Protein AF-A0A3D3P8H8-F1 (afdb_monomer_lite)

pLDDT: mean 83.36, std 13.12, range [33.94, 95.44]

Secondary structure (DSSP, 8-state):
---TT-TTTHHHHHHHHHHTTS-----SS---S----THHHHHHHHHSHHHHHHHHHHHHHHTS--HHHHHHHHHHHHHH--HHHHHHHHHHHHHHHHHHTS--HHHHHHHHHHHHHH-TT-HHHHHHHHHTTS-HHHHHHHHHHHHHHTT--

Structure (mmCIF, N/CA/C/O backbone):
data_AF-A0A3D3P8H8-F1
#
_entry.id   AF-A0A3D3P8H8-F1
#
loop_
_atom_site.group_PDB
_atom_site.id
_atom_site.type_symbol
_atom_site.label_atom_id
_atom_site.label_alt_id
_atom_site.label_comp_id
_atom_site.label_asym_id
_atom_site.label_entity_id
_atom_site.label_seq_id
_atom_site.pdbx_PDB_ins_code
_atom_site.Cartn_x
_atom_site.Cartn_y
_atom_site.Cartn_z
_atom_site.occupancy
_atom_site.B_iso_or_equiv
_atom_site.auth_seq_id
_atom_site.auth_comp_id
_atom_site.auth_asym_id
_atom_site.auth_atom_id
_atom_site.pdbx_PDB_model_num
ATOM 1 N N . GLY A 1 1 ? -12.151 14.330 16.756 1.00 67.81 1 GLY A N 1
ATOM 2 C CA . GLY A 1 1 ? -10.963 14.447 15.887 1.00 67.81 1 GLY A CA 1
ATOM 3 C C . GLY A 1 1 ? -10.372 13.071 15.656 1.00 67.81 1 GLY A C 1
ATOM 4 O O . GLY A 1 1 ? -10.926 12.113 16.182 1.00 67.81 1 GLY A O 1
ATOM 5 N N . TYR A 1 2 ? -9.289 12.967 14.883 1.00 79.75 2 TYR A N 1
ATOM 6 C CA . TYR A 1 2 ? -8.561 11.703 14.733 1.00 79.75 2 TYR A CA 1
ATOM 7 C C . TYR A 1 2 ? -7.942 11.262 16.063 1.00 79.75 2 TYR A C 1
ATOM 9 O O . TYR A 1 2 ? -7.455 12.096 16.830 1.00 79.75 2 TYR A O 1
ATOM 17 N N . ASP A 1 3 ? -7.978 9.957 16.322 1.00 81.88 3 ASP A N 1
ATOM 18 C CA . ASP A 1 3 ? -7.277 9.347 17.448 1.00 81.88 3 ASP A CA 1
ATOM 19 C C . ASP A 1 3 ? -5.772 9.343 17.146 1.00 81.88 3 ASP A C 1
ATOM 21 O O . ASP A 1 3 ? -5.339 8.829 16.112 1.00 81.88 3 ASP A O 1
ATOM 25 N N . LYS A 1 4 ? -4.978 9.952 18.033 1.00 84.88 4 LYS A N 1
ATOM 26 C CA . LYS A 1 4 ? -3.526 10.109 17.854 1.00 84.88 4 LYS A CA 1
ATOM 27 C C . LYS A 1 4 ? -2.777 8.776 17.936 1.00 84.88 4 LYS A C 1
ATOM 29 O O . LYS A 1 4 ? -1.660 8.691 17.434 1.00 84.88 4 LYS A O 1
ATOM 34 N N . ASN A 1 5 ? -3.397 7.762 18.536 1.00 87.25 5 ASN A N 1
ATOM 35 C CA . ASN A 1 5 ? -2.810 6.448 18.760 1.00 87.25 5 ASN A CA 1
ATOM 36 C C . ASN A 1 5 ? -3.186 5.441 17.659 1.00 87.25 5 ASN A C 1
ATOM 38 O O . ASN A 1 5 ? -2.586 4.370 17.572 1.00 87.25 5 ASN A O 1
ATOM 42 N N . ALA A 1 6 ? -4.140 5.770 16.779 1.00 83.38 6 ALA A N 1
ATOM 43 C CA . ALA A 1 6 ? -4.670 4.876 15.744 1.00 83.38 6 ALA A CA 1
ATOM 44 C C . ALA A 1 6 ? -3.797 4.783 14.480 1.00 83.38 6 ALA A C 1
ATOM 46 O O . ALA A 1 6 ? -4.305 4.805 13.358 1.00 83.38 6 ALA A O 1
ATOM 47 N N . TYR A 1 7 ? -2.481 4.660 14.657 1.00 83.94 7 TYR A N 1
ATOM 48 C CA . TYR A 1 7 ? -1.509 4.721 13.571 1.00 83.94 7 TYR A CA 1
ATOM 49 C C . TYR A 1 7 ? -1.862 3.782 12.400 1.00 83.94 7 TYR A C 1
ATOM 51 O O . TYR A 1 7 ? -1.742 2.557 12.504 1.00 83.94 7 TYR A O 1
ATOM 59 N N . ASN A 1 8 ? -2.118 4.363 11.223 1.00 79.31 8 ASN A N 1
ATOM 60 C CA . ASN A 1 8 ? -2.406 3.718 9.929 1.00 79.31 8 ASN A CA 1
ATOM 61 C C . ASN A 1 8 ? -3.790 3.053 9.797 1.00 79.31 8 ASN A C 1
ATOM 63 O O . ASN A 1 8 ? -4.019 2.268 8.870 1.00 79.31 8 ASN A O 1
ATOM 67 N N . PHE A 1 9 ? -4.711 3.332 10.717 1.00 86.00 9 PHE A N 1
ATOM 68 C CA . PHE A 1 9 ? -6.136 3.016 10.574 1.00 86.00 9 PHE A CA 1
ATOM 69 C C . PHE A 1 9 ? -7.029 4.111 11.180 1.00 86.00 9 PHE A C 1
ATOM 71 O O . PHE A 1 9 ? -8.182 3.854 11.534 1.00 86.00 9 PHE A O 1
ATOM 78 N N . GLU A 1 10 ? -6.511 5.336 11.248 1.00 88.44 10 GLU A N 1
ATOM 79 C CA . GLU A 1 10 ? -7.156 6.524 11.800 1.00 88.44 10 GLU A CA 1
ATOM 80 C C . GLU A 1 10 ? -8.512 6.762 11.126 1.00 88.44 10 GLU A C 1
ATOM 82 O O . GLU A 1 10 ? -9.530 6.915 11.801 1.00 88.44 10 GLU A O 1
ATOM 87 N N . ASP A 1 11 ? -8.539 6.693 9.791 1.00 87.44 11 ASP A N 1
ATOM 88 C CA . ASP A 1 11 ? -9.750 6.852 8.984 1.00 87.44 11 ASP A CA 1
ATOM 89 C C . ASP A 1 11 ? -10.795 5.784 9.315 1.00 87.44 11 ASP A C 1
ATOM 91 O O . ASP A 1 11 ? -11.977 6.091 9.447 1.00 87.44 11 ASP A O 1
ATOM 95 N N . HIS A 1 12 ? -10.380 4.524 9.487 1.00 88.06 12 HIS A N 1
ATOM 96 C CA . HIS A 1 12 ? -11.311 3.440 9.812 1.00 88.06 12 HIS A CA 1
ATOM 97 C C . HIS A 1 12 ? -11.971 3.672 11.173 1.00 88.06 12 HIS A C 1
ATOM 99 O O . HIS A 1 12 ? -13.180 3.490 11.311 1.00 88.06 12 HIS A O 1
ATOM 105 N N . LEU A 1 13 ? -11.181 4.071 12.172 1.00 89.94 13 LEU A N 1
ATOM 106 C CA . LEU A 1 13 ? -11.686 4.331 13.514 1.00 89.94 13 LEU A CA 1
ATOM 107 C C . LEU A 1 13 ? -12.587 5.571 13.542 1.00 89.94 13 LEU A C 1
ATOM 109 O O . LEU A 1 13 ? -13.642 5.556 14.177 1.00 89.94 13 LEU A O 1
ATOM 113 N N . LEU A 1 14 ? -12.210 6.621 12.807 1.00 90.44 14 LEU A N 1
ATOM 114 C CA . LEU A 1 14 ? -13.021 7.823 12.650 1.00 90.44 14 LEU A CA 1
ATOM 115 C C . LEU A 1 14 ? -14.383 7.487 12.035 1.00 90.44 14 LEU A C 1
ATOM 117 O O . LEU A 1 14 ? -15.414 7.830 12.615 1.00 90.44 14 LEU A O 1
ATOM 121 N N . TRP A 1 15 ? -14.395 6.790 10.895 1.00 90.44 15 TRP A N 1
ATOM 122 C CA . TRP A 1 15 ? -15.633 6.415 10.214 1.00 90.44 15 TRP A CA 1
ATOM 123 C C . TRP A 1 15 ? -16.513 5.528 11.085 1.00 90.44 15 TRP A C 1
ATOM 125 O O . TRP A 1 15 ? -17.709 5.785 11.182 1.00 90.44 15 TRP A O 1
ATOM 135 N N . LEU A 1 16 ? -15.938 4.549 11.788 1.00 90.44 16 LEU A N 1
ATOM 136 C CA . LEU A 1 16 ? -16.680 3.731 12.747 1.00 90.44 16 LEU A CA 1
ATOM 137 C C . LEU A 1 16 ? -17.378 4.603 13.806 1.00 90.44 16 LEU A C 1
ATOM 139 O O . LEU A 1 16 ? -18.566 4.433 14.072 1.00 90.44 16 LEU A O 1
ATOM 143 N N . ASN A 1 17 ? -16.656 5.555 14.395 1.00 89.88 17 ASN A N 1
ATOM 144 C CA . ASN A 1 17 ? -17.187 6.408 15.455 1.00 89.88 17 ASN A CA 1
ATOM 145 C C . ASN A 1 17 ? -18.246 7.402 14.956 1.00 89.88 17 ASN A C 1
ATOM 147 O O . ASN A 1 17 ? -19.182 7.709 15.696 1.00 89.88 17 ASN A O 1
ATOM 151 N N . ILE A 1 18 ? -18.142 7.869 13.709 1.00 91.38 18 ILE A N 1
ATOM 152 C CA . ILE A 1 18 ? -19.180 8.679 13.058 1.00 91.38 18 ILE A CA 1
ATOM 153 C C . ILE A 1 18 ? -20.427 7.825 12.804 1.00 91.38 18 ILE A C 1
ATOM 155 O O . ILE A 1 18 ? -21.522 8.201 13.217 1.00 91.38 18 ILE A O 1
ATOM 159 N N . LEU A 1 19 ? -20.263 6.648 12.194 1.00 91.00 19 LEU A N 1
ATOM 160 C CA . LEU A 1 19 ? -21.368 5.758 11.822 1.00 91.00 19 LEU A CA 1
ATOM 161 C C . LEU A 1 19 ? -22.140 5.205 13.029 1.00 91.00 19 LEU A C 1
ATOM 163 O O . LEU A 1 19 ? -23.314 4.873 12.905 1.00 91.00 19 LEU A O 1
ATOM 167 N N . LYS A 1 20 ? -21.523 5.155 14.217 1.00 89.00 20 LYS A N 1
ATOM 168 C CA . LYS A 1 20 ? -22.228 4.851 15.476 1.00 89.00 20 LYS A CA 1
ATOM 169 C C . LYS A 1 20 ? -23.253 5.921 15.873 1.00 89.00 20 LYS A C 1
ATOM 171 O O . LYS A 1 20 ? -24.174 5.616 16.621 1.00 89.00 20 LYS A O 1
ATOM 176 N N . LYS A 1 21 ? -23.080 7.167 15.423 1.00 92.19 21 LYS A N 1
ATOM 177 C CA . LYS A 1 21 ? -23.917 8.318 15.811 1.00 92.19 21 LYS A CA 1
ATOM 178 C C . LYS A 1 21 ? -24.851 8.785 14.703 1.00 92.19 21 LYS A C 1
ATOM 180 O O . LYS A 1 21 ? -25.840 9.450 14.989 1.00 92.19 21 LYS A O 1
ATOM 185 N N . THR A 1 22 ? -24.531 8.481 13.450 1.00 93.75 22 THR A N 1
ATOM 186 C CA . THR A 1 22 ? -25.310 8.934 12.301 1.00 93.75 22 THR A CA 1
ATOM 187 C C . THR A 1 22 ? -25.384 7.871 11.217 1.00 93.75 22 THR A C 1
ATOM 189 O O . THR A 1 22 ? -24.469 7.067 11.042 1.00 93.75 22 THR A O 1
ATOM 192 N N . LYS A 1 23 ? -26.476 7.892 10.453 1.00 92.00 23 LYS A N 1
ATOM 193 C CA . LYS A 1 23 ? -26.606 7.082 9.245 1.00 92.00 23 LYS A CA 1
ATOM 194 C C . LYS A 1 23 ? -25.852 7.777 8.116 1.00 92.00 23 LYS A C 1
ATOM 196 O O . LYS A 1 23 ? -26.018 8.973 7.898 1.00 92.00 23 LYS A O 1
ATOM 201 N N . ALA A 1 24 ? -25.051 7.018 7.383 1.00 91.50 24 ALA A N 1
ATOM 202 C CA . ALA A 1 24 ? -24.434 7.475 6.146 1.00 91.50 24 ALA A CA 1
ATOM 203 C C . ALA A 1 24 ? -25.003 6.694 4.963 1.00 91.50 24 ALA A C 1
ATOM 205 O O . ALA A 1 24 ? -25.531 5.593 5.127 1.00 91.50 24 ALA A O 1
ATOM 206 N N . TYR A 1 25 ? -24.861 7.257 3.769 1.00 90.50 25 TYR A N 1
ATOM 207 C CA . TYR A 1 25 ? -25.184 6.578 2.525 1.00 90.50 25 TYR A CA 1
ATOM 208 C C . TYR A 1 25 ? -24.025 6.747 1.545 1.00 90.50 25 TYR A C 1
ATOM 210 O O . TYR A 1 25 ? -23.345 7.775 1.538 1.00 90.50 25 TYR A O 1
ATOM 218 N N . ASN A 1 26 ? -23.795 5.726 0.724 1.00 89.00 26 ASN A N 1
ATOM 219 C CA . ASN A 1 26 ? -22.839 5.822 -0.368 1.00 89.00 26 ASN A CA 1
ATOM 220 C C . ASN A 1 26 ? -23.515 6.496 -1.559 1.00 89.00 26 ASN A C 1
ATOM 222 O O . ASN A 1 26 ? -24.613 6.111 -1.960 1.00 89.00 26 ASN A O 1
ATOM 226 N N . LEU A 1 27 ? -22.840 7.481 -2.141 1.00 90.62 27 LEU A N 1
ATOM 227 C CA . LEU A 1 27 ? -23.279 8.097 -3.386 1.00 90.62 27 LEU A CA 1
ATOM 228 C C . LEU A 1 27 ? -23.172 7.081 -4.526 1.00 90.62 27 LEU A C 1
ATOM 230 O O . LEU A 1 27 ? -22.170 6.378 -4.648 1.00 90.62 27 LEU A O 1
ATOM 234 N N . THR A 1 28 ? -24.188 7.036 -5.384 1.00 90.69 28 THR A N 1
ATOM 235 C CA . THR A 1 28 ? -24.212 6.162 -6.567 1.00 90.69 28 THR A CA 1
ATOM 236 C C . THR A 1 28 ? -23.225 6.608 -7.643 1.00 90.69 28 THR A C 1
ATOM 238 O O . THR A 1 28 ? -22.779 5.792 -8.445 1.00 90.69 28 THR A O 1
ATOM 241 N N . GLN A 1 29 ? -22.851 7.889 -7.643 1.00 91.19 29 GLN A N 1
ATOM 242 C CA . GLN A 1 29 ? -21.902 8.466 -8.588 1.00 91.19 29 GLN A CA 1
ATOM 243 C C . GLN A 1 29 ? -20.558 8.814 -7.924 1.00 91.19 29 GLN A C 1
ATOM 245 O O . GLN A 1 29 ? -20.534 9.379 -6.824 1.00 91.19 29 GLN A O 1
ATOM 250 N N . PRO A 1 30 ? -19.421 8.534 -8.587 1.00 84.62 30 PRO A N 1
ATOM 251 C CA . PRO A 1 30 ? -18.111 8.930 -8.092 1.00 84.62 30 PRO A CA 1
ATOM 252 C C . PRO A 1 30 ? -17.920 10.445 -8.244 1.00 84.62 30 PRO A C 1
ATOM 254 O O . PRO A 1 30 ? -17.735 10.953 -9.346 1.00 84.62 30 PRO A O 1
ATOM 257 N N . LEU A 1 31 ? -17.923 11.179 -7.128 1.00 87.31 31 LEU A N 1
ATOM 258 C CA . LEU A 1 31 ? -17.629 12.622 -7.138 1.00 87.31 31 LEU A CA 1
ATOM 259 C C . LEU A 1 31 ? -16.124 12.922 -7.234 1.00 87.31 31 LEU A C 1
ATOM 261 O O . LEU A 1 31 ? -15.715 13.967 -7.739 1.00 87.31 31 LEU A O 1
ATOM 265 N N . LEU A 1 32 ? -15.281 11.997 -6.764 1.00 82.88 32 LEU A N 1
ATOM 266 C CA . LEU A 1 32 ? -13.827 12.111 -6.853 1.00 82.88 32 LEU A CA 1
ATOM 267 C C . LEU A 1 32 ? -13.351 11.659 -8.238 1.00 82.88 32 LEU A C 1
ATOM 269 O O . LEU A 1 32 ? -13.332 10.469 -8.541 1.00 82.88 32 LEU A O 1
ATOM 273 N N . LYS A 1 33 ? -12.926 12.623 -9.063 1.00 79.00 33 LYS A N 1
ATOM 274 C CA . LYS A 1 33 ? -12.465 12.387 -10.445 1.00 79.00 33 LYS A CA 1
ATOM 275 C C . LYS A 1 33 ? -11.142 11.621 -10.531 1.00 79.00 33 LYS A C 1
ATOM 277 O O . LYS A 1 33 ? -10.879 10.953 -11.524 1.00 79.00 33 LYS A O 1
ATOM 282 N N . VAL A 1 34 ? -10.296 11.734 -9.508 1.00 74.50 34 VAL A N 1
ATOM 283 C CA . VAL A 1 34 ? -8.976 11.096 -9.461 1.00 74.50 34 VAL A CA 1
ATOM 284 C C . VAL A 1 34 ? -8.758 10.509 -8.075 1.00 74.50 34 VAL A C 1
ATOM 286 O O . VAL A 1 34 ? -8.849 11.215 -7.073 1.00 74.50 34 VAL A O 1
ATOM 289 N N . ARG A 1 35 ? -8.420 9.218 -8.023 1.00 67.31 35 ARG A N 1
ATOM 290 C CA . ARG A 1 35 ? -7.923 8.551 -6.818 1.00 67.31 35 ARG A CA 1
ATOM 291 C C . ARG A 1 35 ? -6.473 8.164 -7.056 1.00 67.31 35 ARG A C 1
ATOM 293 O O . ARG A 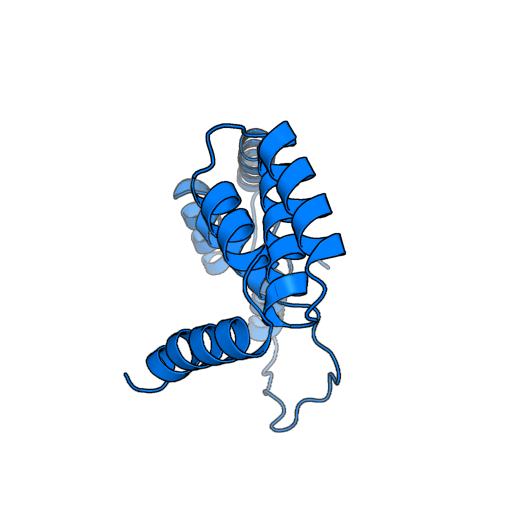1 35 ? -6.186 7.313 -7.897 1.00 67.31 35 ARG A O 1
ATOM 300 N N . PHE A 1 36 ? -5.550 8.781 -6.327 1.00 62.41 36 PHE A N 1
ATOM 301 C CA . PHE A 1 36 ? -4.181 8.278 -6.293 1.00 62.41 36 PHE A CA 1
ATOM 302 C C . PHE A 1 36 ? -4.199 6.899 -5.622 1.00 62.41 36 PHE A C 1
ATOM 304 O O . PHE A 1 36 ? -4.876 6.708 -4.614 1.00 62.41 36 PHE A O 1
ATOM 311 N N . ASN A 1 37 ? -3.556 5.933 -6.281 1.00 55.41 37 ASN A N 1
ATOM 312 C CA . ASN A 1 37 ? -3.754 4.494 -6.105 1.00 55.41 37 ASN A CA 1
ATOM 313 C C . ASN A 1 37 ? -3.951 4.057 -4.629 1.00 55.41 37 ASN A C 1
ATOM 315 O O . ASN A 1 37 ? -3.015 4.199 -3.844 1.00 55.41 37 ASN A O 1
ATOM 319 N N . PRO A 1 38 ? -5.113 3.490 -4.250 1.00 52.19 38 PRO A N 1
ATOM 320 C CA . PRO A 1 38 ? -5.345 2.984 -2.897 1.00 52.19 38 PRO A CA 1
ATOM 321 C C . PRO A 1 38 ? -4.553 1.708 -2.570 1.00 52.19 38 PRO A C 1
ATOM 323 O O . PRO A 1 38 ? -4.384 1.394 -1.390 1.00 52.19 38 PRO A O 1
ATOM 326 N N . ASP A 1 39 ? -4.035 0.990 -3.573 1.00 43.81 39 ASP A N 1
ATOM 327 C CA . ASP A 1 39 ? -3.350 -0.290 -3.362 1.00 43.81 39 ASP A CA 1
ATOM 328 C C . ASP A 1 39 ? -2.100 -0.156 -2.484 1.00 43.81 39 ASP A C 1
ATOM 330 O O . ASP A 1 39 ? -1.746 -1.101 -1.780 1.00 43.81 39 ASP A O 1
ATOM 334 N N . SER A 1 40 ? -1.434 1.006 -2.466 1.00 48.97 40 SER A N 1
ATOM 335 C CA . SER A 1 40 ? -0.291 1.243 -1.573 1.00 48.97 40 SER A CA 1
ATOM 336 C C . SER A 1 40 ? -0.687 1.140 -0.098 1.00 48.97 40 SER A C 1
ATOM 338 O O . SER A 1 40 ? 0.040 0.524 0.678 1.00 48.97 40 SER A O 1
ATOM 340 N N . VAL A 1 41 ? -1.874 1.631 0.274 1.00 51.16 41 VAL A N 1
ATOM 341 C CA . VAL A 1 41 ? -2.399 1.547 1.649 1.00 51.16 41 VAL A CA 1
ATOM 342 C C . VAL A 1 41 ? -2.784 0.103 1.998 1.00 51.16 41 VAL A C 1
ATOM 344 O O . VAL A 1 41 ? -2.522 -0.383 3.100 1.00 51.16 41 VAL A O 1
ATOM 347 N N . THR A 1 42 ? -3.359 -0.636 1.045 1.00 49.19 42 THR A N 1
ATOM 348 C CA . THR A 1 42 ? -3.780 -2.032 1.254 1.00 49.19 42 THR A CA 1
ATOM 349 C C . THR A 1 42 ? -2.594 -3.000 1.343 1.00 49.19 42 THR A C 1
ATOM 351 O O . THR A 1 42 ? -2.621 -3.947 2.134 1.00 49.19 42 THR A O 1
ATOM 354 N N . ILE A 1 43 ? -1.531 -2.760 0.568 1.00 51.41 43 ILE A N 1
ATOM 355 C CA . ILE A 1 43 ? -0.291 -3.549 0.612 1.00 51.41 43 ILE A CA 1
ATOM 356 C C . ILE A 1 43 ? 0.417 -3.367 1.954 1.00 51.41 43 ILE A C 1
ATOM 358 O O . ILE A 1 43 ? 0.922 -4.347 2.505 1.00 51.41 43 ILE A O 1
ATOM 362 N N . GLU A 1 44 ? 0.429 -2.152 2.506 1.00 55.97 44 GLU A N 1
ATOM 363 C CA . GLU A 1 44 ? 0.992 -1.917 3.833 1.00 55.97 44 GLU A CA 1
ATOM 364 C C . GLU A 1 44 ? 0.252 -2.726 4.896 1.00 55.97 44 GLU A C 1
ATOM 366 O O . GLU A 1 44 ? 0.899 -3.480 5.614 1.00 55.97 44 GLU A O 1
ATOM 371 N N . GLY A 1 45 ? -1.085 -2.684 4.933 1.00 56.69 45 GLY A N 1
ATOM 372 C CA . GLY A 1 45 ? -1.888 -3.436 5.908 1.00 56.69 45 GLY A CA 1
ATOM 373 C C . GLY A 1 45 ? -1.645 -4.953 5.900 1.00 56.69 45 GLY A C 1
ATOM 374 O O . GLY A 1 45 ? -1.589 -5.573 6.961 1.00 56.69 45 GLY A O 1
ATOM 375 N N . LYS A 1 46 ? -1.438 -5.557 4.719 1.00 61.12 46 LYS A N 1
ATOM 376 C CA . LYS A 1 46 ? -1.095 -6.988 4.597 1.00 61.12 46 LYS A CA 1
ATOM 377 C C . LYS A 1 46 ? 0.322 -7.307 5.082 1.00 61.12 46 LYS A C 1
ATOM 379 O O . LYS A 1 46 ? 0.564 -8.413 5.551 1.00 61.12 46 LYS A O 1
ATOM 384 N N . ARG A 1 47 ? 1.255 -6.357 4.981 1.00 62.44 47 ARG A N 1
ATOM 385 C CA . ARG A 1 47 ? 2.649 -6.530 5.419 1.00 62.44 47 ARG A CA 1
ATOM 386 C C . ARG A 1 47 ? 2.838 -6.394 6.927 1.00 62.44 47 ARG A C 1
ATOM 388 O O . ARG A 1 47 ? 3.862 -6.845 7.426 1.00 62.44 47 ARG A O 1
ATOM 395 N N . ARG A 1 48 ? 1.884 -5.803 7.656 1.00 71.38 48 ARG A N 1
ATOM 396 C CA . ARG A 1 48 ? 2.119 -5.350 9.040 1.00 71.38 48 ARG A CA 1
ATOM 397 C C . ARG A 1 48 ? 2.114 -6.439 10.123 1.00 71.38 48 ARG A C 1
ATOM 399 O O . ARG A 1 48 ? 2.207 -6.117 11.304 1.00 71.38 48 ARG A O 1
ATOM 406 N N . GLY A 1 49 ? 2.091 -7.713 9.741 1.00 80.56 49 GLY A N 1
ATOM 407 C CA . GLY A 1 49 ? 2.154 -8.842 10.670 1.00 80.56 49 GLY A CA 1
ATOM 408 C C . GLY A 1 49 ? 0.859 -9.063 11.459 1.00 80.56 49 GLY A C 1
ATOM 409 O O . GLY A 1 49 ? -0.053 -8.235 11.461 1.00 80.56 49 GLY A O 1
ATOM 410 N N . LYS A 1 50 ? 0.773 -10.216 12.133 1.00 86.31 50 LYS A N 1
ATOM 411 C CA . LYS A 1 50 ? -0.428 -10.652 12.867 1.00 86.31 50 LYS A CA 1
ATOM 412 C C . LYS A 1 50 ? -0.781 -9.704 14.017 1.00 86.31 50 LYS A C 1
ATOM 414 O O . LYS A 1 50 ? -1.941 -9.345 14.180 1.00 86.31 50 LYS A O 1
ATOM 419 N N . ARG A 1 51 ? 0.229 -9.230 14.754 1.00 88.62 51 ARG A N 1
ATOM 420 C CA . ARG A 1 51 ? 0.030 -8.383 15.935 1.00 88.62 51 ARG A CA 1
ATOM 421 C C . ARG A 1 51 ? -0.634 -7.042 15.615 1.00 88.62 51 ARG A C 1
ATOM 423 O O . ARG A 1 51 ? -1.559 -6.633 16.306 1.00 88.62 51 ARG A O 1
ATOM 430 N N . PHE A 1 52 ? -0.237 -6.399 14.516 1.00 89.50 52 PHE A N 1
ATOM 431 C CA . PHE A 1 52 ? -0.904 -5.185 14.038 1.00 89.50 52 PHE A CA 1
ATOM 432 C C . PHE A 1 52 ? -2.387 -5.429 13.739 1.00 89.50 52 PHE A C 1
ATOM 434 O O . PHE A 1 52 ? -3.232 -4.598 14.064 1.00 89.50 52 PHE A O 1
ATOM 441 N N . GLN A 1 53 ? -2.711 -6.566 13.113 1.00 88.25 53 GLN A N 1
ATOM 442 C CA . GLN A 1 53 ? -4.092 -6.910 12.783 1.00 88.25 53 GLN A CA 1
ATOM 443 C C . GLN A 1 53 ? -4.922 -7.143 14.045 1.00 88.25 53 GLN A C 1
ATOM 445 O O . GLN A 1 53 ? -6.040 -6.641 14.120 1.00 88.25 53 GLN A O 1
ATOM 450 N N . GLU A 1 54 ? -4.373 -7.847 15.036 1.00 91.12 54 GLU A N 1
ATOM 451 C CA . GLU A 1 54 ? -5.023 -8.061 16.333 1.00 91.12 54 GLU A CA 1
ATOM 452 C C . GLU A 1 54 ? -5.395 -6.730 16.991 1.00 91.12 54 GLU A C 1
ATOM 454 O O . GLU A 1 54 ? -6.575 -6.521 17.270 1.00 91.12 54 GLU A O 1
ATOM 459 N N . ILE A 1 55 ? -4.428 -5.811 17.134 1.00 90.75 55 ILE A N 1
ATOM 460 C CA . ILE A 1 55 ? -4.655 -4.480 17.720 1.00 90.75 55 ILE A CA 1
ATOM 461 C C . ILE A 1 55 ? -5.703 -3.718 16.908 1.00 90.75 55 ILE A C 1
ATOM 463 O O . ILE A 1 55 ? -6.696 -3.249 17.454 1.00 90.75 55 ILE A O 1
ATOM 467 N N . LYS A 1 56 ? -5.553 -3.658 15.579 1.00 90.31 56 LYS A N 1
ATOM 468 C CA . LYS A 1 56 ? -6.510 -2.970 14.703 1.00 90.31 56 LYS A CA 1
ATOM 469 C C . LYS A 1 56 ? -7.934 -3.488 14.906 1.00 90.31 56 LYS A C 1
ATOM 471 O O . LYS A 1 56 ? -8.858 -2.698 15.086 1.00 90.31 56 LYS A O 1
ATOM 476 N N . TYR A 1 57 ? -8.141 -4.802 14.853 1.00 91.06 57 TYR A N 1
ATOM 477 C CA . TYR A 1 57 ? -9.479 -5.372 14.990 1.00 91.06 57 TYR A CA 1
ATOM 478 C C . TYR A 1 57 ? -10.024 -5.228 16.412 1.00 91.06 57 TYR A C 1
ATOM 480 O O . TYR A 1 57 ? -11.219 -4.967 16.560 1.00 91.06 57 TYR A O 1
ATOM 488 N N . SER A 1 58 ? -9.189 -5.335 17.451 1.00 92.88 58 SER A N 1
ATOM 489 C CA . SER A 1 58 ? -9.632 -5.083 18.823 1.00 92.88 58 SER A CA 1
ATOM 490 C C . SER A 1 58 ? -10.034 -3.626 19.030 1.00 92.88 58 SER A C 1
ATOM 492 O O . SER A 1 58 ? -11.114 -3.375 19.562 1.00 92.88 58 SER A O 1
ATOM 494 N N . SER A 1 59 ? -9.238 -2.667 18.555 1.00 91.88 59 SER A N 1
ATOM 495 C CA . SER A 1 59 ? -9.533 -1.239 18.697 1.00 91.88 59 SER A CA 1
ATOM 496 C C . SER A 1 59 ? -10.753 -0.827 17.870 1.00 91.88 59 SER A C 1
ATOM 498 O O . SER A 1 59 ? -11.565 -0.035 18.335 1.00 91.88 59 SER A O 1
ATOM 500 N N . LEU A 1 60 ? -10.970 -1.420 16.688 1.00 89.94 60 LEU A N 1
ATOM 501 C CA . LEU A 1 60 ? -12.197 -1.198 15.908 1.00 89.94 60 LEU A CA 1
ATOM 502 C C . LEU A 1 60 ? -13.448 -1.760 16.597 1.00 89.94 60 LEU A C 1
ATOM 504 O O . LEU A 1 60 ? -14.513 -1.158 16.503 1.00 89.94 60 LEU A O 1
ATOM 508 N N . ARG A 1 61 ? -13.345 -2.883 17.319 1.00 89.81 61 ARG A N 1
ATOM 509 C CA . ARG A 1 61 ? -14.467 -3.400 18.122 1.00 89.81 61 ARG A CA 1
ATOM 510 C C . ARG A 1 61 ? -14.765 -2.487 19.314 1.00 89.81 61 ARG A C 1
ATOM 512 O O . ARG A 1 61 ? -15.922 -2.142 19.539 1.00 89.81 61 ARG A O 1
ATOM 519 N N . LYS A 1 62 ? -13.727 -2.059 20.039 1.00 90.38 62 LYS A N 1
ATOM 520 C CA . LYS A 1 62 ? -13.841 -1.179 21.217 1.00 90.38 62 LYS A CA 1
ATOM 521 C C . LYS A 1 62 ? -14.266 0.253 20.847 1.00 90.38 62 LYS A C 1
ATOM 523 O O . LYS A 1 62 ? -15.037 0.876 21.567 1.00 90.38 62 LYS A O 1
ATOM 528 N N . GLY A 1 63 ? -13.824 0.766 19.699 1.00 89.25 63 GLY A N 1
ATOM 529 C CA . GLY A 1 63 ? -14.063 2.137 19.228 1.00 89.25 63 GLY A CA 1
ATOM 530 C C . GLY A 1 63 ? -13.014 3.170 19.658 1.00 89.25 63 GLY A C 1
ATOM 531 O O . GLY A 1 63 ? -13.188 4.352 19.367 1.00 89.25 63 GLY A O 1
ATOM 532 N N . PHE A 1 64 ? -11.932 2.746 20.310 1.00 89.69 64 PHE A N 1
ATOM 533 C CA . PHE A 1 64 ? -10.804 3.590 20.714 1.00 89.69 64 PHE A CA 1
ATOM 534 C C . PHE A 1 64 ? -9.508 2.770 20.754 1.00 89.69 64 PHE A C 1
ATOM 536 O O . PHE A 1 64 ? -9.563 1.535 20.778 1.00 89.69 64 PHE A O 1
ATOM 543 N N . VAL A 1 65 ? -8.362 3.452 20.761 1.00 90.88 65 VAL A N 1
ATOM 544 C CA . VAL A 1 65 ? -7.030 2.847 20.920 1.00 90.88 65 VAL A CA 1
ATOM 545 C C . VAL A 1 65 ? -6.438 3.300 22.251 1.00 90.88 65 VAL A C 1
ATOM 547 O O . VAL A 1 65 ? -6.464 4.488 22.568 1.00 90.88 65 VAL A O 1
ATOM 550 N N . THR A 1 66 ? -5.917 2.369 23.050 1.00 92.44 66 THR A N 1
ATOM 551 C CA . THR A 1 66 ? -5.235 2.735 24.304 1.00 92.44 66 THR A CA 1
ATOM 552 C C . THR A 1 66 ? -3.836 3.288 24.035 1.00 92.44 66 THR A C 1
ATOM 554 O O . THR A 1 66 ? -3.241 3.022 22.992 1.00 92.44 66 THR A O 1
ATOM 557 N N . ASP A 1 67 ? -3.268 4.025 24.990 1.00 92.38 67 ASP A N 1
ATOM 558 C CA . ASP A 1 67 ? -1.898 4.541 24.857 1.00 92.38 67 ASP A CA 1
ATOM 559 C C . ASP A 1 67 ? -0.864 3.416 24.692 1.00 92.38 67 ASP A C 1
ATOM 561 O O . ASP A 1 67 ? 0.086 3.552 23.921 1.00 92.38 67 ASP A O 1
ATOM 565 N N . ASP A 1 68 ? -1.061 2.282 25.366 1.00 92.19 68 ASP A N 1
ATOM 566 C CA . ASP A 1 68 ? -0.166 1.128 25.248 1.00 92.19 68 ASP A CA 1
ATOM 567 C C . ASP A 1 68 ? -0.294 0.437 23.883 1.00 92.19 68 ASP A C 1
ATOM 569 O O . ASP A 1 68 ? 0.724 0.120 23.264 1.00 92.19 68 ASP A O 1
ATOM 573 N N . GLU A 1 69 ? -1.520 0.291 23.360 1.00 91.56 69 GLU A N 1
ATOM 574 C CA . GLU A 1 69 ? -1.757 -0.162 21.981 1.00 91.56 69 GLU A CA 1
ATOM 575 C C . GLU A 1 69 ? -1.093 0.810 20.980 1.00 91.56 69 GLU A C 1
ATOM 577 O O . GLU A 1 69 ? -0.439 0.379 20.030 1.00 91.56 69 GLU A O 1
ATOM 582 N N . GLY A 1 70 ? -1.176 2.123 21.224 1.00 90.81 70 GLY A N 1
ATOM 583 C CA . GLY A 1 70 ? -0.526 3.161 20.419 1.00 90.81 70 GLY A CA 1
ATOM 584 C C . GLY A 1 70 ? 1.003 3.052 20.398 1.00 90.81 70 GLY A C 1
ATOM 585 O O . GLY A 1 70 ? 1.616 3.084 19.326 1.00 90.81 70 GLY A O 1
ATOM 586 N N . LYS A 1 71 ? 1.635 2.865 21.564 1.00 92.62 71 LYS A N 1
ATOM 587 C CA . LYS A 1 71 ? 3.089 2.633 21.679 1.00 92.62 71 LYS A CA 1
ATOM 588 C C . LYS A 1 71 ? 3.514 1.363 20.946 1.00 92.62 71 LYS A C 1
ATOM 590 O O . LYS A 1 71 ? 4.542 1.353 20.267 1.00 92.62 71 LYS 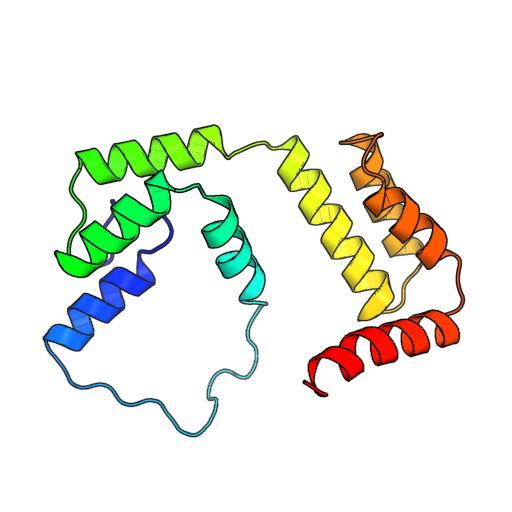A O 1
ATOM 595 N N . GLU A 1 72 ? 2.721 0.301 21.049 1.00 90.25 72 GLU A N 1
ATOM 596 C CA . GLU A 1 72 ? 2.998 -0.956 20.362 1.00 90.25 72 GLU A CA 1
ATOM 597 C C . GLU A 1 72 ? 2.913 -0.799 18.836 1.00 90.25 72 GLU A C 1
ATOM 599 O O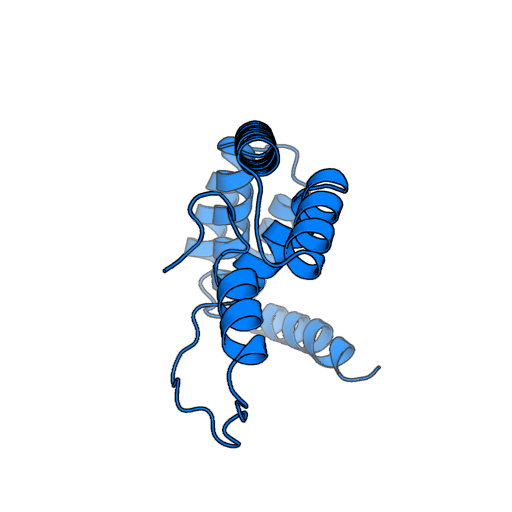 . GLU A 1 72 ? 3.803 -1.249 18.110 1.00 90.25 72 GLU A O 1
ATOM 604 N N . LEU A 1 73 ? 1.912 -0.075 18.332 1.00 90.25 73 LEU A N 1
ATOM 605 C CA . LEU A 1 73 ? 1.791 0.243 16.908 1.00 90.25 73 LEU A CA 1
ATOM 606 C C . LEU A 1 73 ? 2.979 1.063 16.385 1.00 90.25 73 LEU A C 1
ATOM 608 O O . LEU A 1 73 ? 3.451 0.815 15.270 1.00 90.25 73 LEU A O 1
ATOM 612 N N . LEU A 1 74 ? 3.493 2.010 17.177 1.00 89.19 74 LEU A N 1
ATOM 613 C CA . LEU A 1 74 ? 4.714 2.750 16.840 1.00 89.19 74 LEU A CA 1
ATOM 614 C C . LEU A 1 74 ? 5.931 1.835 16.753 1.00 89.19 74 LEU A C 1
ATOM 616 O O . LEU A 1 74 ? 6.710 1.952 15.805 1.00 89.19 74 LEU A O 1
ATOM 620 N N . LYS A 1 75 ? 6.078 0.908 17.703 1.00 89.81 75 LYS A N 1
ATOM 621 C CA . LYS A 1 75 ? 7.173 -0.064 17.704 1.00 89.81 75 LYS A CA 1
ATOM 622 C C . LYS A 1 75 ? 7.122 -0.954 16.462 1.00 89.81 75 LYS A C 1
ATOM 624 O O . LYS A 1 75 ? 8.108 -1.031 15.735 1.00 89.81 75 LYS A O 1
ATOM 629 N N . ILE A 1 76 ? 5.954 -1.517 16.148 1.00 87.12 76 ILE A N 1
ATOM 630 C CA . ILE A 1 76 ? 5.739 -2.330 14.939 1.00 87.12 76 ILE A CA 1
ATOM 631 C C . ILE A 1 76 ? 6.092 -1.529 13.678 1.00 87.12 76 ILE A C 1
ATOM 633 O O . ILE A 1 76 ? 6.749 -2.037 12.767 1.00 87.12 76 ILE A O 1
ATOM 637 N N . ARG A 1 77 ? 5.680 -0.257 13.614 1.00 83.31 77 ARG A N 1
ATOM 638 C CA . ARG A 1 77 ? 6.008 0.631 12.492 1.00 83.31 77 ARG A CA 1
ATOM 639 C C . ARG A 1 77 ? 7.516 0.855 12.366 1.00 83.31 77 ARG A C 1
ATOM 641 O O . ARG A 1 77 ? 8.025 0.841 11.247 1.00 83.31 77 ARG A O 1
ATOM 648 N N . ALA A 1 78 ? 8.208 1.078 13.481 1.00 84.19 78 ALA A N 1
ATOM 649 C CA . ALA A 1 78 ? 9.651 1.289 13.503 1.00 84.19 78 ALA A CA 1
ATOM 650 C C . ALA A 1 78 ? 10.414 0.031 13.057 1.00 84.19 78 ALA A C 1
ATOM 652 O O . ALA A 1 78 ? 11.301 0.128 12.215 1.00 84.19 78 ALA A O 1
ATOM 653 N N . GLU A 1 79 ? 10.017 -1.148 13.538 1.00 82.81 79 GLU A N 1
ATOM 654 C CA . GLU A 1 79 ? 10.617 -2.438 13.162 1.00 82.81 79 GLU A CA 1
ATOM 655 C C . GLU A 1 79 ? 10.439 -2.757 11.671 1.00 82.81 79 GLU A C 1
ATOM 657 O O . GLU A 1 79 ? 11.331 -3.302 11.021 1.00 82.81 79 GLU A O 1
ATOM 662 N N . GLN A 1 80 ? 9.293 -2.386 11.099 1.00 75.69 80 GLN A N 1
ATOM 663 C CA . GLN A 1 80 ? 8.990 -2.608 9.682 1.00 75.69 80 GLN A CA 1
ATOM 664 C C . GLN A 1 80 ? 9.627 -1.570 8.758 1.00 75.69 80 GLN A C 1
ATOM 666 O O . GLN A 1 80 ? 9.665 -1.765 7.537 1.00 75.69 80 GLN A O 1
ATOM 671 N N . TYR A 1 81 ? 10.130 -0.463 9.306 1.00 77.06 81 TYR A N 1
ATOM 672 C CA . TYR A 1 81 ? 10.777 0.566 8.5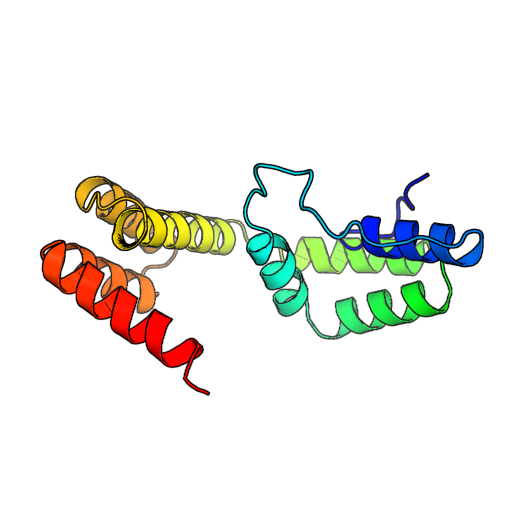16 1.00 77.06 81 TYR A CA 1
ATOM 673 C C . TYR A 1 81 ? 12.181 0.120 8.107 1.00 77.06 81 TYR A C 1
ATOM 675 O O . TYR A 1 81 ? 13.184 0.400 8.758 1.00 77.06 81 TYR A O 1
ATOM 683 N N . ASN A 1 82 ? 12.264 -0.536 6.954 1.00 78.12 82 ASN A N 1
ATOM 684 C CA . ASN A 1 82 ? 13.533 -0.801 6.300 1.00 78.12 82 ASN A CA 1
ATOM 685 C C . ASN A 1 82 ? 13.677 0.094 5.068 1.00 78.12 82 ASN A C 1
ATOM 687 O O . ASN A 1 82 ? 13.083 -0.152 4.015 1.00 78.12 82 ASN A O 1
ATOM 691 N N . ARG A 1 83 ? 14.511 1.134 5.193 1.00 79.00 83 ARG A N 1
ATOM 692 C CA . ARG A 1 83 ? 14.765 2.105 4.120 1.00 79.00 83 ARG A CA 1
ATOM 693 C C . ARG A 1 83 ? 15.194 1.422 2.818 1.00 79.00 83 ARG A C 1
ATOM 695 O O . ARG A 1 83 ? 14.669 1.770 1.766 1.00 79.00 83 ARG A O 1
ATOM 702 N N . LYS A 1 84 ? 16.078 0.418 2.873 1.00 80.56 84 LYS A N 1
ATOM 703 C CA . LYS A 1 84 ? 16.540 -0.303 1.672 1.00 80.56 84 LYS A CA 1
ATOM 704 C C . LYS A 1 84 ? 15.383 -1.028 0.986 1.00 80.56 84 LYS A C 1
ATOM 706 O O . LYS A 1 84 ? 15.177 -0.850 -0.209 1.00 80.56 84 LYS A O 1
ATOM 711 N N . VAL A 1 85 ? 14.579 -1.774 1.747 1.00 80.75 85 VAL A N 1
ATOM 712 C CA . VAL A 1 85 ? 13.406 -2.494 1.216 1.00 80.75 85 VAL A CA 1
ATOM 713 C C . VAL A 1 85 ? 12.390 -1.525 0.608 1.00 80.75 85 VAL A C 1
ATOM 715 O O . VAL A 1 85 ? 11.853 -1.791 -0.468 1.00 80.75 85 VAL A O 1
ATOM 718 N N . ASN A 1 86 ? 12.168 -0.377 1.248 1.00 81.12 86 ASN A N 1
ATOM 719 C CA . ASN A 1 86 ? 11.264 0.655 0.744 1.00 81.12 86 ASN A CA 1
ATOM 720 C C . ASN A 1 86 ? 11.770 1.270 -0.569 1.00 81.12 86 ASN A C 1
ATOM 722 O O . ASN A 1 86 ? 10.984 1.420 -1.503 1.00 81.12 86 ASN A O 1
ATOM 726 N N . HIS A 1 87 ? 13.073 1.548 -0.686 1.00 85.25 87 HIS A N 1
ATOM 727 C CA . HIS A 1 87 ? 13.676 2.027 -1.934 1.00 85.25 87 HIS A CA 1
ATOM 728 C C . HIS A 1 87 ? 13.555 0.998 -3.068 1.00 85.25 87 HIS A C 1
ATOM 730 O O . HIS A 1 87 ? 13.145 1.356 -4.174 1.00 85.25 87 HIS A O 1
ATOM 736 N N . VAL A 1 88 ? 13.833 -0.283 -2.797 1.00 85.94 88 VAL A N 1
ATOM 737 C CA . VAL A 1 88 ? 13.658 -1.369 -3.782 1.00 85.94 88 VAL A CA 1
ATOM 738 C C . VAL A 1 88 ? 12.205 -1.441 -4.244 1.00 85.94 88 VAL A C 1
ATOM 740 O O . VAL A 1 88 ? 11.937 -1.465 -5.447 1.00 85.94 88 VAL A O 1
ATOM 743 N N . ALA A 1 89 ? 11.256 -1.439 -3.303 1.00 84.69 89 ALA A N 1
ATOM 744 C CA . ALA A 1 89 ? 9.831 -1.507 -3.609 1.00 84.69 89 ALA A CA 1
ATOM 745 C C . ALA A 1 89 ? 9.367 -0.301 -4.441 1.00 84.69 89 ALA A C 1
ATOM 747 O O . ALA A 1 89 ? 8.649 -0.477 -5.427 1.00 84.69 89 ALA A O 1
ATOM 748 N N . TYR A 1 90 ? 9.815 0.903 -4.080 1.00 88.38 90 TYR A N 1
ATOM 749 C CA . TYR A 1 90 ? 9.509 2.142 -4.787 1.00 88.38 90 TYR A CA 1
ATOM 750 C C . TYR A 1 90 ? 9.998 2.107 -6.240 1.00 88.38 90 TYR A C 1
ATOM 752 O O . TYR A 1 90 ? 9.206 2.267 -7.173 1.00 88.38 90 TYR A O 1
ATOM 760 N N . HIS A 1 91 ? 11.285 1.826 -6.450 1.00 90.50 91 HIS A N 1
ATOM 761 C CA . HIS A 1 91 ? 11.864 1.798 -7.790 1.00 90.50 91 HIS A CA 1
ATOM 762 C C . HIS A 1 91 ? 11.320 0.642 -8.641 1.00 90.50 91 HIS A C 1
ATOM 764 O O . HIS A 1 91 ? 11.057 0.828 -9.829 1.00 90.50 91 HIS A O 1
ATOM 770 N N . SER A 1 92 ? 11.039 -0.517 -8.040 1.00 89.31 92 SER A N 1
ATOM 771 C CA . SER A 1 92 ? 10.372 -1.632 -8.728 1.00 89.31 92 SER A CA 1
ATOM 772 C C . SER A 1 92 ? 8.967 -1.259 -9.207 1.00 89.31 92 SER A C 1
ATOM 774 O O . SER A 1 92 ? 8.553 -1.639 -10.305 1.00 89.31 92 SER A O 1
ATOM 776 N N . LEU A 1 93 ? 8.218 -0.498 -8.404 1.00 89.50 93 LEU A N 1
ATOM 777 C CA . LEU A 1 93 ? 6.878 -0.038 -8.763 1.00 89.50 93 LEU A CA 1
ATOM 778 C C . LEU A 1 93 ? 6.923 1.003 -9.887 1.00 89.50 93 LEU A C 1
ATOM 780 O O . LEU A 1 93 ? 6.135 0.919 -10.831 1.00 89.50 93 LEU A O 1
ATOM 784 N N . LEU A 1 94 ? 7.879 1.936 -9.841 1.00 89.62 94 LEU A N 1
ATOM 785 C CA . LEU A 1 94 ? 8.109 2.882 -10.934 1.00 89.62 94 LEU A CA 1
ATOM 786 C C . LEU A 1 94 ? 8.505 2.176 -12.231 1.00 89.62 94 LEU A C 1
ATOM 788 O O . LEU A 1 94 ? 7.958 2.498 -13.285 1.00 89.62 94 LEU A O 1
ATOM 792 N N . ALA A 1 95 ? 9.398 1.188 -12.161 1.00 91.50 95 ALA A N 1
ATOM 793 C CA . ALA A 1 95 ? 9.791 0.391 -13.316 1.00 91.50 95 ALA A CA 1
ATOM 794 C C . ALA A 1 95 ? 8.582 -0.282 -13.977 1.00 91.50 95 ALA A C 1
ATOM 796 O O . ALA A 1 95 ? 8.372 -0.129 -15.179 1.00 91.50 95 ALA A O 1
ATOM 797 N N . LYS A 1 96 ? 7.725 -0.942 -13.185 1.00 89.75 96 LYS A N 1
ATOM 798 C CA . LYS A 1 96 ? 6.464 -1.525 -13.673 1.00 89.75 96 LYS A CA 1
ATOM 799 C C . LYS A 1 96 ? 5.558 -0.478 -14.309 1.00 89.75 96 LYS A C 1
ATOM 801 O O . LYS A 1 96 ? 5.048 -0.701 -15.402 1.00 89.75 96 LYS A O 1
ATOM 806 N N . LYS A 1 97 ? 5.394 0.687 -13.677 1.00 89.75 97 LYS A N 1
ATOM 807 C CA . LYS A 1 97 ? 4.563 1.776 -14.213 1.00 89.75 97 LYS A CA 1
ATOM 808 C C . LYS A 1 97 ? 5.069 2.261 -15.577 1.00 89.75 97 LYS A C 1
ATOM 810 O O . LYS A 1 97 ? 4.258 2.456 -16.481 1.00 89.75 97 LYS A O 1
ATOM 815 N N . PHE A 1 98 ? 6.386 2.396 -15.737 1.00 91.62 98 PHE A N 1
ATOM 816 C CA . PHE A 1 98 ? 7.017 2.756 -17.009 1.00 91.62 98 PHE A CA 1
ATOM 817 C C . PHE A 1 98 ? 7.050 1.620 -18.039 1.00 91.62 98 PHE A C 1
ATOM 819 O O . PHE A 1 98 ? 7.362 1.868 -19.195 1.00 91.62 98 PHE A O 1
ATOM 826 N N . LEU A 1 99 ? 6.753 0.377 -17.669 1.00 89.19 99 LEU A N 1
ATOM 827 C CA . LEU A 1 99 ? 6.598 -0.706 -18.644 1.00 89.19 99 LEU A CA 1
ATOM 828 C C . LEU A 1 99 ? 5.144 -0.880 -19.070 1.00 89.19 99 LEU A C 1
ATOM 830 O O . LEU A 1 99 ? 4.881 -1.086 -20.248 1.00 89.19 99 LEU A O 1
ATOM 834 N N . TRP A 1 100 ? 4.213 -0.820 -18.119 1.00 86.69 100 TRP A N 1
ATOM 835 C CA . TRP A 1 100 ? 2.836 -1.268 -18.328 1.00 86.69 100 TRP A CA 1
ATOM 836 C C . TRP A 1 100 ? 1.881 -0.121 -18.649 1.00 86.69 100 TRP A C 1
ATOM 838 O O . TRP A 1 100 ? 1.020 -0.266 -19.509 1.00 86.69 100 TRP A O 1
ATOM 848 N N . ASN A 1 101 ? 2.034 1.023 -17.973 1.00 83.94 101 ASN A N 1
ATOM 849 C CA . ASN A 1 101 ? 1.062 2.117 -18.059 1.00 83.94 101 ASN A CA 1
ATOM 850 C C . ASN A 1 101 ? 1.534 3.232 -18.994 1.00 83.94 101 ASN A C 1
ATOM 852 O O . ASN A 1 101 ? 0.737 3.817 -19.718 1.00 83.94 101 ASN A O 1
ATOM 856 N N . ASN A 1 102 ? 2.828 3.551 -18.954 1.00 88.00 102 ASN A N 1
ATOM 857 C CA . ASN A 1 102 ? 3.442 4.579 -19.787 1.00 88.00 102 ASN A CA 1
ATOM 858 C C . ASN A 1 102 ? 4.761 4.036 -20.334 1.00 88.00 102 ASN A C 1
ATOM 860 O O . ASN A 1 102 ? 5.794 4.207 -19.685 1.00 88.00 102 ASN A O 1
ATOM 864 N N . TYR A 1 103 ? 4.693 3.333 -21.470 1.00 90.25 103 TYR A N 1
ATOM 865 C CA . TYR A 1 103 ? 5.818 2.596 -22.040 1.00 90.25 103 TYR A CA 1
ATOM 866 C C . TYR A 1 103 ? 7.026 3.514 -22.294 1.00 90.25 103 TYR A C 1
ATOM 868 O O . TYR A 1 103 ? 7.104 4.263 -23.264 1.00 90.25 103 TYR A O 1
ATOM 876 N N . ASN A 1 104 ? 7.988 3.451 -21.378 1.00 93.62 104 ASN A N 1
ATOM 877 C CA . ASN A 1 104 ? 9.243 4.178 -21.393 1.00 93.62 104 ASN A CA 1
ATOM 878 C C . ASN A 1 104 ? 10.360 3.252 -20.879 1.00 93.62 104 ASN A C 1
ATOM 880 O O . ASN A 1 104 ? 10.744 3.301 -19.702 1.00 93.62 104 ASN A O 1
ATOM 884 N N . PRO A 1 105 ? 10.909 2.388 -21.750 1.00 92.56 105 PRO A N 1
ATOM 885 C CA . PRO A 1 105 ? 11.858 1.356 -21.344 1.00 92.56 105 PRO A CA 1
ATOM 886 C C . PRO A 1 105 ? 13.179 1.941 -20.816 1.00 92.56 105 PRO A C 1
ATOM 888 O O . PRO A 1 105 ? 13.812 1.343 -19.948 1.00 92.56 105 PRO A O 1
ATOM 891 N N . LYS A 1 106 ? 13.577 3.145 -21.260 1.00 94.06 106 LYS A N 1
ATOM 892 C CA . LYS A 1 106 ? 14.758 3.852 -20.734 1.00 94.06 106 LYS A CA 1
ATOM 893 C C . LYS A 1 106 ? 14.574 4.218 -19.255 1.00 94.06 106 LYS A C 1
ATOM 895 O O . LYS A 1 106 ? 15.413 3.848 -18.434 1.00 94.06 106 LYS A O 1
ATOM 900 N N . LYS A 1 107 ? 13.462 4.880 -18.905 1.00 92.56 107 LYS A N 1
ATOM 901 C CA . LYS A 1 107 ? 13.143 5.238 -17.508 1.00 92.56 107 LYS A CA 1
ATOM 902 C C . LYS A 1 107 ? 12.877 4.007 -16.641 1.00 92.56 107 LYS A C 1
ATOM 904 O O . LYS A 1 107 ? 13.268 3.994 -15.474 1.00 92.56 107 LYS A O 1
ATOM 909 N N . SER A 1 108 ? 12.268 2.963 -17.206 1.00 94.19 108 SER A N 1
ATOM 910 C CA . SER A 1 108 ? 12.112 1.676 -16.520 1.00 94.19 108 SER A CA 1
ATOM 911 C C . SER A 1 108 ? 13.469 1.105 -16.102 1.00 94.19 108 SER A C 1
ATOM 913 O O . SER A 1 108 ? 13.704 0.900 -14.913 1.00 94.19 108 SER A O 1
ATOM 915 N N . ARG A 1 109 ? 14.413 0.960 -17.043 1.00 94.88 109 ARG A N 1
ATOM 916 C CA . ARG A 1 109 ? 15.756 0.427 -16.762 1.00 94.88 109 ARG A CA 1
ATOM 917 C C . ARG A 1 109 ? 16.527 1.240 -15.730 1.00 94.88 109 ARG A C 1
ATOM 919 O O . ARG A 1 109 ? 17.204 0.650 -14.897 1.00 94.88 109 ARG A O 1
ATOM 926 N N . GLN A 1 110 ? 16.424 2.569 -15.757 1.00 95.44 110 GLN A N 1
ATOM 927 C CA . GLN A 1 110 ? 17.041 3.422 -14.734 1.00 95.44 110 GLN A CA 1
ATOM 928 C C . GLN A 1 110 ? 16.520 3.085 -13.332 1.00 95.44 110 GLN A C 1
ATOM 930 O O . GLN A 1 110 ? 17.313 2.915 -12.413 1.00 95.44 110 GLN A O 1
ATOM 935 N N . ASN A 1 111 ? 15.205 2.918 -13.178 1.00 93.38 111 ASN A N 1
ATOM 936 C CA . ASN A 1 111 ? 14.614 2.535 -11.898 1.00 93.38 111 ASN A CA 1
ATOM 937 C C . ASN A 1 111 ? 14.977 1.097 -11.501 1.00 93.38 111 ASN A C 1
ATOM 939 O O . ASN A 1 111 ? 15.293 0.855 -10.345 1.00 93.38 111 ASN A O 1
ATOM 943 N N . ILE A 1 112 ? 15.025 0.154 -12.444 1.00 93.56 112 ILE A N 1
ATOM 944 C CA . ILE A 1 112 ? 15.456 -1.224 -12.156 1.00 93.56 112 ILE A CA 1
ATOM 945 C C . ILE A 1 112 ? 16.901 -1.251 -11.650 1.00 93.56 112 ILE A C 1
ATOM 947 O O . ILE A 1 112 ? 17.186 -1.928 -10.669 1.00 93.56 112 ILE A O 1
ATOM 951 N N . LYS A 1 113 ? 17.803 -0.467 -12.257 1.00 93.69 113 LYS A N 1
ATOM 952 C CA . LYS A 1 113 ? 19.179 -0.322 -11.763 1.00 93.69 113 LYS A CA 1
ATOM 953 C C . LYS A 1 113 ? 19.202 0.193 -10.323 1.00 93.69 113 LYS A C 1
ATOM 955 O O . LYS A 1 113 ? 19.897 -0.385 -9.501 1.00 93.69 113 LYS A O 1
ATOM 960 N N . GLN A 1 114 ? 18.407 1.217 -10.003 1.00 92.69 114 GLN A N 1
ATOM 961 C CA . GLN A 1 114 ? 18.299 1.723 -8.628 1.00 92.69 114 GLN A CA 1
ATOM 962 C C . GLN A 1 114 ? 17.760 0.663 -7.654 1.00 92.69 114 GLN A C 1
ATOM 964 O O . GLN A 1 114 ? 18.256 0.547 -6.539 1.00 92.69 114 GLN A O 1
ATOM 969 N N . ALA A 1 115 ? 16.794 -0.162 -8.071 1.00 90.56 115 ALA A N 1
ATOM 970 C CA . ALA A 1 115 ? 16.310 -1.275 -7.253 1.00 90.56 115 ALA A CA 1
ATOM 971 C C . ALA A 1 115 ? 17.407 -2.330 -7.006 1.00 90.56 115 ALA A C 1
ATOM 973 O O . ALA A 1 115 ? 17.629 -2.722 -5.861 1.00 90.56 115 ALA A O 1
ATOM 974 N N . LEU A 1 116 ? 18.141 -2.729 -8.050 1.00 90.44 116 LEU A N 1
ATOM 975 C CA . LEU A 1 116 ? 19.230 -3.708 -7.955 1.00 90.44 116 LEU A CA 1
ATOM 976 C C . LEU A 1 116 ? 20.402 -3.209 -7.101 1.00 90.44 116 LEU A C 1
ATOM 978 O O . LEU A 1 116 ? 20.970 -3.993 -6.348 1.00 90.44 116 LEU A O 1
ATOM 982 N N . LEU A 1 117 ? 20.719 -1.908 -7.138 1.00 90.75 117 LEU A N 1
ATOM 983 C CA . LEU A 1 117 ? 21.737 -1.308 -6.262 1.00 90.75 117 LEU A CA 1
ATOM 984 C C . LEU A 1 117 ? 21.415 -1.495 -4.771 1.00 90.75 117 LEU A C 1
ATOM 986 O O . LEU A 1 117 ? 22.322 -1.607 -3.951 1.00 90.75 117 LEU A O 1
ATOM 990 N N . HIS A 1 118 ? 20.132 -1.539 -4.409 1.00 86.19 118 HIS A N 1
ATOM 991 C CA . HIS A 1 118 ? 19.700 -1.741 -3.028 1.00 86.19 118 HIS A CA 1
ATOM 992 C C . HIS A 1 118 ? 19.441 -3.212 -2.670 1.00 86.19 118 HIS A C 1
ATOM 994 O O . HIS A 1 118 ? 19.494 -3.552 -1.486 1.00 86.19 118 HIS A O 1
ATOM 1000 N N . ASN A 1 119 ? 19.176 -4.078 -3.655 1.00 84.56 119 ASN A N 1
ATOM 1001 C CA . ASN A 1 119 ? 19.069 -5.525 -3.473 1.00 84.56 119 ASN A CA 1
ATOM 1002 C C . ASN A 1 119 ? 19.479 -6.290 -4.745 1.00 84.56 119 ASN A C 1
ATOM 1004 O O . ASN A 1 119 ? 18.672 -6.496 -5.653 1.00 84.56 119 ASN A O 1
ATOM 1008 N N . LEU A 1 120 ? 20.727 -6.765 -4.769 1.00 83.50 120 LEU A N 1
ATOM 1009 C CA . LEU A 1 120 ? 21.316 -7.463 -5.917 1.00 83.50 120 LEU A CA 1
ATOM 1010 C C . LEU A 1 120 ? 20.720 -8.853 -6.175 1.00 83.50 120 LEU A C 1
ATOM 1012 O O . LEU A 1 120 ? 20.871 -9.365 -7.279 1.00 83.50 120 LEU A O 1
ATOM 1016 N N . PHE A 1 121 ? 20.042 -9.460 -5.199 1.00 83.56 121 PHE A N 1
ATOM 1017 C CA . PHE A 1 121 ? 19.474 -10.809 -5.313 1.00 83.56 121 PHE A CA 1
ATOM 1018 C C . PHE A 1 121 ? 17.962 -10.808 -5.583 1.00 83.56 121 PHE A C 1
ATOM 1020 O O . PHE A 1 121 ? 17.314 -11.854 -5.532 1.00 83.56 121 PHE A O 1
ATOM 1027 N N . ASP A 1 122 ? 17.364 -9.650 -5.883 1.00 82.50 122 ASP A N 1
ATOM 1028 C CA . ASP A 1 122 ? 15.946 -9.583 -6.236 1.00 82.50 122 ASP A CA 1
ATOM 1029 C C . ASP A 1 122 ? 15.698 -10.097 -7.664 1.00 82.50 122 ASP A C 1
ATOM 1031 O O . ASP A 1 122 ? 15.714 -9.337 -8.635 1.00 82.50 122 ASP A O 1
ATOM 1035 N N . TRP A 1 123 ? 15.412 -11.396 -7.795 1.00 86.44 123 TRP A N 1
ATOM 1036 C CA . TRP A 1 123 ? 15.090 -12.050 -9.074 1.00 86.44 123 TRP A CA 1
ATOM 1037 C C . TRP A 1 123 ? 13.986 -11.323 -9.860 1.00 86.44 123 TRP A C 1
ATOM 1039 O O . TRP A 1 123 ? 14.005 -11.287 -11.091 1.00 86.44 123 TRP A O 1
ATOM 1049 N N . ARG A 1 124 ? 13.044 -10.674 -9.161 1.00 87.88 124 ARG A N 1
ATOM 1050 C CA . ARG A 1 124 ? 11.940 -9.925 -9.778 1.00 87.88 124 ARG A CA 1
ATOM 1051 C C . ARG A 1 124 ? 12.450 -8.713 -10.549 1.00 87.88 124 ARG A C 1
ATOM 1053 O O . ARG A 1 124 ? 11.927 -8.416 -11.623 1.00 87.88 124 ARG A O 1
ATOM 1060 N N . SER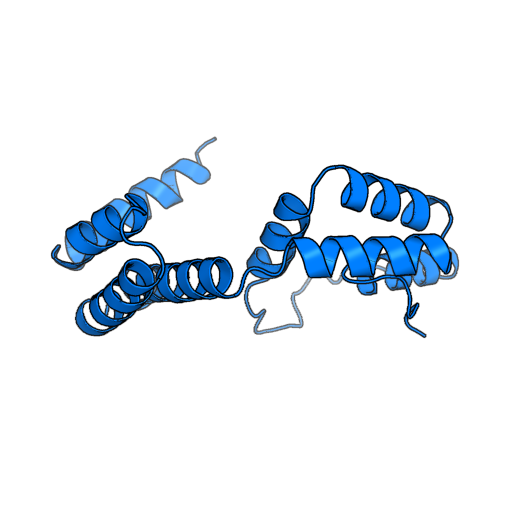 A 1 125 ? 13.464 -8.030 -10.023 1.00 87.81 125 SER A N 1
ATOM 1061 C CA . SER A 1 125 ? 14.109 -6.896 -10.686 1.00 87.81 125 SER A CA 1
ATOM 1062 C C . SER A 1 125 ? 14.826 -7.330 -11.968 1.00 87.81 125 SER A C 1
ATOM 1064 O O . SER A 1 125 ? 14.718 -6.638 -12.981 1.00 87.81 125 SER A O 1
ATOM 1066 N N . TYR A 1 126 ? 15.451 -8.512 -11.989 1.00 90.62 126 TYR A N 1
ATOM 1067 C CA . TYR A 1 126 ? 16.020 -9.081 -13.218 1.00 90.62 126 TYR A CA 1
ATOM 1068 C C . TYR A 1 126 ? 14.945 -9.457 -14.241 1.00 90.62 126 TYR A C 1
ATOM 1070 O O . TYR A 1 126 ? 15.075 -9.107 -15.413 1.00 90.62 126 TYR A O 1
ATOM 1078 N N . CYS A 1 127 ? 13.837 -10.076 -13.819 1.00 91.06 127 CYS A N 1
ATOM 1079 C CA . CYS A 1 127 ? 12.710 -10.328 -14.721 1.00 91.06 127 CYS A CA 1
ATOM 1080 C C . CYS A 1 127 ? 12.174 -9.026 -15.337 1.00 91.06 127 CYS A C 1
ATOM 1082 O O . CYS A 1 127 ? 11.947 -8.963 -16.544 1.00 91.06 127 CYS A O 1
ATOM 1084 N N . LEU A 1 128 ? 12.012 -7.964 -14.536 1.00 89.88 128 LEU A N 1
ATOM 1085 C CA . LEU A 1 128 ? 11.617 -6.646 -15.045 1.00 89.88 128 LEU A CA 1
ATOM 1086 C C . LEU A 1 128 ? 12.645 -6.075 -16.027 1.00 89.88 128 LEU A C 1
ATOM 1088 O O . LEU A 1 128 ? 12.255 -5.433 -17.004 1.00 89.88 128 LEU A O 1
ATOM 1092 N N . PHE A 1 129 ? 13.937 -6.318 -15.798 1.00 92.25 129 PHE A N 1
ATOM 1093 C CA . PHE A 1 129 ? 14.994 -5.905 -16.716 1.00 92.25 129 PHE A CA 1
ATOM 1094 C C . PHE A 1 129 ? 14.850 -6.597 -18.071 1.00 92.25 129 PHE A C 1
ATOM 1096 O O . PHE A 1 129 ? 14.798 -5.906 -19.089 1.00 92.25 129 PHE A O 1
ATOM 1103 N N . CYS A 1 130 ? 14.688 -7.921 -18.089 1.00 92.38 130 CYS A N 1
ATOM 1104 C CA . CYS A 1 130 ? 14.468 -8.687 -19.316 1.00 92.38 130 CYS A CA 1
ATOM 1105 C C . CYS A 1 130 ? 13.218 -8.205 -20.064 1.00 92.38 130 CYS A C 1
ATOM 1107 O O . CYS A 1 130 ? 13.278 -7.929 -21.261 1.00 92.38 130 CYS A O 1
ATOM 1109 N N . LEU A 1 131 ? 12.105 -8.001 -19.350 1.00 91.19 131 LEU A N 1
ATOM 1110 C CA . LEU A 1 131 ? 10.872 -7.473 -19.942 1.00 91.19 131 LEU A CA 1
ATOM 1111 C C . LEU A 1 131 ? 11.064 -6.080 -20.552 1.00 91.19 131 LEU A C 1
ATOM 1113 O O . LEU A 1 131 ? 10.447 -5.768 -21.565 1.00 91.19 131 LEU A O 1
ATOM 1117 N N . SER A 1 132 ? 11.933 -5.244 -19.979 1.00 92.44 132 SER A N 1
ATOM 1118 C CA . SER A 1 132 ? 12.202 -3.895 -20.493 1.00 92.44 132 SER A CA 1
ATOM 1119 C C . SER A 1 132 ? 12.934 -3.849 -21.839 1.00 92.44 132 SER A C 1
ATOM 1121 O O . SER A 1 132 ? 13.043 -2.771 -22.430 1.00 92.44 132 SER A O 1
ATOM 1123 N N . LEU A 1 133 ? 13.469 -4.981 -22.303 1.00 92.75 133 LEU A N 1
ATOM 1124 C CA . LEU A 1 133 ? 14.115 -5.111 -23.611 1.00 92.75 133 LEU A CA 1
ATOM 1125 C C . LEU A 1 133 ? 13.117 -5.475 -24.717 1.00 92.75 133 LEU A C 1
ATOM 1127 O O . LEU A 1 133 ? 13.437 -5.336 -25.895 1.00 92.75 133 LEU A O 1
ATOM 1131 N N . LEU A 1 134 ? 11.913 -5.918 -24.351 1.00 92.12 134 LEU A N 1
ATOM 1132 C CA . LEU A 1 134 ? 10.888 -6.311 -25.308 1.00 92.12 134 LEU A CA 1
ATOM 1133 C C . LEU A 1 134 ? 10.196 -5.087 -25.930 1.00 92.12 134 LEU A C 1
ATOM 1135 O O . LEU A 1 134 ? 10.009 -4.075 -25.255 1.00 92.12 134 LEU A O 1
ATOM 1139 N N . PRO A 1 135 ? 9.754 -5.178 -27.198 1.00 90.75 135 PRO A N 1
ATOM 1140 C CA . PRO A 1 135 ? 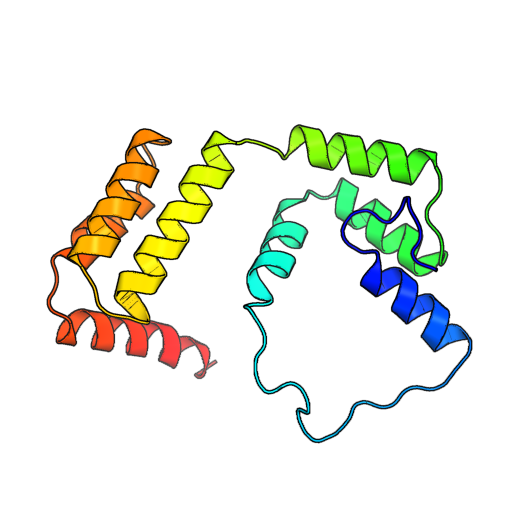8.965 -4.137 -27.841 1.00 90.75 135 PRO A CA 1
ATOM 1141 C C . PRO A 1 135 ? 7.587 -3.976 -27.188 1.00 90.75 135 PRO A C 1
ATOM 1143 O O . PRO A 1 135 ? 6.969 -4.937 -26.720 1.00 90.75 135 PRO A O 1
ATOM 1146 N N . GLU A 1 136 ? 7.053 -2.756 -27.259 1.00 90.44 136 GLU A N 1
ATOM 1147 C CA . GLU A 1 136 ? 5.785 -2.361 -26.636 1.00 90.44 136 GLU A CA 1
ATOM 1148 C C . GLU A 1 136 ? 4.621 -3.302 -26.967 1.00 90.44 136 GLU A C 1
ATOM 1150 O O . GLU A 1 136 ? 3.831 -3.656 -26.092 1.00 90.44 136 GLU A O 1
ATOM 1155 N N . LYS A 1 137 ? 4.534 -3.748 -28.228 1.00 89.25 137 LYS A N 1
ATOM 1156 C CA . LYS A 1 137 ? 3.468 -4.642 -28.699 1.00 89.25 137 LYS A CA 1
ATOM 1157 C C . LYS A 1 137 ? 3.432 -5.956 -27.913 1.00 89.25 137 LYS A C 1
ATOM 1159 O O . LYS A 1 137 ? 2.348 -6.433 -27.590 1.00 89.25 137 LYS A O 1
ATOM 1164 N N . LEU A 1 138 ? 4.595 -6.526 -27.587 1.00 88.94 138 LEU A N 1
ATOM 1165 C CA . LEU A 1 138 ? 4.679 -7.761 -26.803 1.00 88.94 138 LEU A CA 1
ATOM 1166 C C . LEU A 1 138 ? 4.313 -7.506 -25.341 1.00 88.94 138 LEU A C 1
ATOM 1168 O O . LEU A 1 138 ? 3.510 -8.250 -24.783 1.00 88.94 138 LEU A O 1
ATOM 1172 N N . ILE A 1 139 ? 4.816 -6.418 -24.750 1.00 88.50 139 ILE A N 1
ATOM 1173 C CA . ILE A 1 139 ? 4.499 -6.065 -23.358 1.00 88.50 139 ILE A CA 1
ATOM 1174 C C . ILE A 1 139 ? 2.998 -5.831 -23.179 1.00 88.50 139 ILE A C 1
ATOM 1176 O O . ILE A 1 139 ? 2.410 -6.349 -22.233 1.00 88.50 139 ILE A O 1
ATOM 1180 N N . ARG A 1 140 ? 2.353 -5.108 -24.102 1.00 86.31 140 ARG A N 1
ATOM 1181 C CA . ARG A 1 140 ? 0.902 -4.876 -24.064 1.00 86.31 140 ARG A CA 1
ATOM 1182 C C . ARG A 1 140 ? 0.107 -6.173 -24.205 1.00 86.31 140 ARG A C 1
ATOM 1184 O O . ARG A 1 140 ? -0.851 -6.364 -23.462 1.00 86.31 140 ARG A O 1
ATOM 1191 N N . LYS A 1 141 ? 0.518 -7.087 -25.096 1.00 87.69 141 LYS A N 1
ATOM 1192 C CA . LYS A 1 141 ? -0.102 -8.421 -25.206 1.00 87.69 141 LYS A CA 1
ATOM 1193 C C . LYS A 1 141 ? 0.009 -9.196 -23.892 1.00 87.69 141 LYS A C 1
ATOM 1195 O O . LYS A 1 141 ? -1.002 -9.675 -23.393 1.00 87.69 141 LYS A O 1
ATOM 1200 N N . MET A 1 142 ? 1.202 -9.258 -23.298 1.00 85.75 142 MET A N 1
ATOM 1201 C CA . MET A 1 142 ? 1.414 -9.925 -22.008 1.00 85.75 142 MET A CA 1
ATOM 1202 C C . MET A 1 142 ? 0.587 -9.290 -20.886 1.00 85.75 142 MET A C 1
ATOM 1204 O O . MET A 1 142 ? -0.052 -9.999 -20.115 1.00 85.75 142 MET A O 1
ATOM 1208 N N . TYR A 1 143 ? 0.562 -7.957 -20.808 1.00 84.69 143 TYR A N 1
ATOM 1209 C CA . TYR A 1 143 ? -0.220 -7.233 -19.808 1.00 84.69 143 TYR A CA 1
ATOM 1210 C C . TYR A 1 143 ? -1.718 -7.529 -19.939 1.00 84.69 143 TYR A C 1
ATOM 1212 O O . TYR A 1 143 ? -2.377 -7.789 -18.935 1.00 84.69 143 TYR A O 1
ATOM 1220 N N . ASN A 1 144 ? -2.245 -7.552 -21.165 1.00 83.62 144 ASN A N 1
ATOM 1221 C CA . ASN A 1 144 ? -3.649 -7.861 -21.421 1.00 83.62 144 ASN A CA 1
ATOM 1222 C C . ASN A 1 144 ? -3.995 -9.323 -21.116 1.00 83.62 144 ASN A C 1
ATOM 1224 O O . ASN A 1 144 ? -5.080 -9.570 -20.608 1.00 83.62 144 ASN A O 1
ATOM 1228 N N . LEU A 1 145 ? -3.089 -10.275 -21.357 1.00 83.69 145 LEU A N 1
ATOM 1229 C CA . LEU A 1 145 ? -3.289 -11.676 -20.964 1.00 83.69 145 LEU A CA 1
ATOM 1230 C C . LEU A 1 145 ? -3.358 -11.824 -19.439 1.00 83.69 145 LEU A C 1
ATOM 1232 O O . LEU A 1 145 ? -4.283 -12.436 -18.914 1.00 83.69 145 LEU A O 1
ATOM 1236 N N . VAL A 1 146 ? -2.423 -11.201 -18.717 1.00 79.69 146 VAL A N 1
ATOM 1237 C CA . VAL A 1 146 ? -2.379 -11.253 -17.247 1.00 79.69 146 VAL A CA 1
ATOM 1238 C C . VAL A 1 146 ? -3.567 -10.521 -16.620 1.00 79.69 146 VAL A C 1
ATOM 1240 O O . VAL A 1 146 ? -4.138 -10.990 -15.640 1.00 79.69 146 VAL A O 1
ATOM 1243 N N . LYS A 1 147 ? -3.958 -9.365 -17.165 1.00 72.62 147 LYS A N 1
ATOM 1244 C CA . LYS A 1 147 ? -5.089 -8.588 -16.646 1.00 72.62 147 LYS A CA 1
ATOM 1245 C C . LYS A 1 147 ? -6.436 -9.189 -17.046 1.00 72.62 147 LYS A C 1
ATOM 1247 O O . LYS A 1 147 ? -7.344 -9.183 -16.227 1.00 72.62 147 LYS A O 1
ATOM 1252 N N . GLY A 1 148 ? -6.555 -9.712 -18.266 1.00 56.66 148 GLY A N 1
ATOM 1253 C CA . GLY A 1 148 ? -7.762 -10.357 -18.787 1.00 56.66 148 GLY A CA 1
ATOM 1254 C C . GLY A 1 148 ? -8.081 -11.682 -18.097 1.00 56.66 148 GLY A C 1
ATOM 1255 O O . GLY A 1 148 ? -9.249 -11.960 -17.854 1.00 56.66 148 GLY A O 1
ATOM 1256 N N . GLY A 1 149 ? -7.065 -12.447 -17.680 1.00 51.38 149 GLY A N 1
ATOM 1257 C CA . GLY A 1 149 ? -7.261 -13.671 -16.893 1.00 51.38 149 GLY A CA 1
ATOM 1258 C C . GLY A 1 149 ? -7.865 -13.440 -15.501 1.00 51.38 149 GLY A C 1
ATOM 1259 O O . GLY A 1 149 ? -8.545 -14.317 -14.988 1.00 51.38 149 GLY A O 1
ATOM 1260 N N . ASN A 1 150 ? -7.694 -12.250 -14.914 1.00 48.00 150 ASN A N 1
ATOM 1261 C CA . ASN A 1 150 ? -8.239 -11.916 -13.589 1.00 48.00 150 ASN A CA 1
ATOM 1262 C C . ASN A 1 150 ? -9.721 -11.482 -13.603 1.00 48.00 150 ASN A C 1
ATOM 1264 O O . ASN A 1 150 ? -10.265 -11.192 -12.542 1.00 48.00 150 ASN A O 1
ATOM 1268 N N . TYR A 1 151 ? -10.363 -11.402 -14.775 1.00 40.59 151 TYR A N 1
ATOM 1269 C CA . TYR A 1 151 ? -11.804 -11.121 -14.919 1.00 40.59 151 TYR A CA 1
ATOM 1270 C C . TYR A 1 151 ? -12.585 -12.306 -15.513 1.00 40.59 151 TYR A C 1
ATOM 1272 O O . TYR A 1 151 ? -13.770 -12.169 -15.800 1.00 40.59 151 TYR A O 1
ATOM 1280 N N . ALA A 1 152 ? -11.928 -13.452 -15.714 1.00 36.41 152 ALA A N 1
ATOM 1281 C CA . ALA A 1 152 ? -12.526 -14.673 -16.258 1.00 36.41 152 ALA A CA 1
ATOM 1282 C C . ALA A 1 152 ? -12.678 -15.787 -15.199 1.00 36.41 152 ALA A C 1
ATOM 1284 O O . ALA A 1 152 ? -12.797 -16.957 -15.555 1.00 36.41 152 ALA A O 1
ATOM 1285 N N . SER A 1 153 ? -12.662 -15.425 -13.911 1.00 33.94 153 SER A N 1
ATOM 1286 C CA . SER A 1 153 ? -12.865 -16.322 -12.765 1.00 33.94 153 SER A CA 1
ATOM 1287 C C . SER A 1 153 ? -13.913 -15.767 -11.817 1.00 33.94 153 SER A C 1
ATOM 1289 O O . SER A 1 153 ? -13.709 -14.601 -11.398 1.00 33.94 153 SER A O 1
#

Radius of gyration: 20.15 Å; chains: 1; bounding box: 48×31×54 Å

Foldseek 3Di:
DFAPLLPLCSVVLVVLVVVVPDPDDDDPDDPDPDDDDCVVSVVVVVPLDPLLVVQNVVCSVVSHHDPVSSVVSVVSVVVPDDPLVVLLVVLCVQLCCCLAVNVDLPSSVVSLVSNCVSPVPPVSSVVSNVSSVDDNVVSNVVNCVVVVVVVPD

Sequence (153 aa):
GYDKNAYNFEDHLLWLNILKKTKAYNLTQPLLKVRFNPDSVTIEGKRRGKRFQEIKYSSLRKGFVTDDEGKELLKIRAEQYNRKVNHVAYHSLLAKKFLWNNYNPKKSRQNIKQALLHNLFDWRSYCLFCLSLLPEKLIRKMYNLVKGGNYAS